Protein AF-A0A0P0W5N5-F1 (afdb_monomer_lite)

Foldseek 3Di:
DFDADPVRHGDDDDFDLVQWADPPDPDPQFQTDGPNDTDGDDPVPDPDPVVVVSNRPPDPCPVVPPPD

Organism: Oryza sativa subsp. japonica (NCBI:txid39947)

Structure (mmCIF, N/CA/C/O backbone):
data_AF-A0A0P0W5N5-F1
#
_entry.id   AF-A0A0P0W5N5-F1
#
loop_
_atom_site.group_PDB
_atom_site.id
_atom_site.type_symbol
_atom_site.label_atom_id
_atom_site.label_alt_id
_atom_site.label_comp_id
_atom_site.label_asym_id
_atom_site.label_entity_id
_atom_site.label_seq_id
_atom_site.pdbx_PDB_ins_code
_atom_site.Cartn_x
_atom_site.Cartn_y
_atom_site.Cartn_z
_atom_site.occupancy
_atom_site.B_iso_or_equiv
_atom_site.auth_seq_id
_atom_site.auth_comp_id
_atom_site.auth_asym_id
_atom_site.auth_atom_id
_atom_site.pdbx_PDB_model_num
ATOM 1 N N . ALA A 1 1 ? 6.445 9.625 0.842 1.00 51.97 1 ALA A N 1
ATOM 2 C CA . ALA A 1 1 ? 5.641 10.768 1.318 1.00 51.97 1 ALA A CA 1
ATOM 3 C C . ALA A 1 1 ? 4.734 10.280 2.435 1.00 51.97 1 ALA A C 1
ATOM 5 O O . ALA A 1 1 ? 4.036 9.290 2.244 1.00 51.97 1 ALA A O 1
ATOM 6 N N . GLU A 1 2 ? 4.809 10.910 3.600 1.00 60.19 2 GLU A N 1
ATOM 7 C CA . GLU A 1 2 ? 3.972 10.593 4.758 1.00 60.19 2 GLU A CA 1
ATOM 8 C C . GLU A 1 2 ? 2.606 11.268 4.582 1.00 60.19 2 GLU A C 1
ATOM 10 O O . GLU A 1 2 ? 2.535 12.458 4.273 1.00 60.19 2 GLU A O 1
ATOM 15 N N . ILE A 1 3 ? 1.518 10.500 4.686 1.00 74.56 3 ILE A N 1
ATOM 16 C CA . ILE A 1 3 ? 0.157 11.038 4.563 1.00 74.56 3 ILE A CA 1
ATOM 17 C C . ILE A 1 3 ? -0.240 11.584 5.934 1.00 74.56 3 ILE A C 1
ATOM 19 O O . ILE A 1 3 ? -0.213 10.853 6.920 1.00 74.56 3 ILE A O 1
ATOM 23 N N . MET A 1 4 ? -0.622 12.856 5.989 1.00 79.56 4 MET A N 1
ATOM 24 C CA . MET A 1 4 ? -1.037 13.544 7.215 1.00 79.56 4 MET A CA 1
ATOM 25 C C . MET A 1 4 ? -2.564 13.668 7.278 1.00 79.56 4 MET A C 1
ATOM 27 O O . MET A 1 4 ? -3.232 13.812 6.251 1.00 79.56 4 MET A O 1
ATOM 31 N N . SER A 1 5 ? -3.126 13.610 8.484 1.00 79.88 5 SER A N 1
ATOM 32 C CA . SER A 1 5 ? -4.524 13.949 8.750 1.00 79.88 5 SER A CA 1
ATOM 33 C C . SER A 1 5 ? -4.741 15.463 8.718 1.00 79.88 5 SER A C 1
ATOM 35 O O . SER A 1 5 ? -3.792 16.244 8.767 1.00 79.88 5 SER A O 1
ATOM 37 N N . TRP A 1 6 ? -6.008 15.891 8.703 1.00 80.94 6 TRP A N 1
ATOM 38 C CA . TRP A 1 6 ? -6.374 17.306 8.855 1.00 80.94 6 TRP A CA 1
ATOM 39 C C . TRP A 1 6 ? -5.846 17.934 10.153 1.00 80.94 6 TRP A C 1
ATOM 41 O O . TRP A 1 6 ? -5.604 19.134 10.191 1.00 80.94 6 TRP A O 1
ATOM 51 N N . LEU A 1 7 ? -5.631 17.127 11.19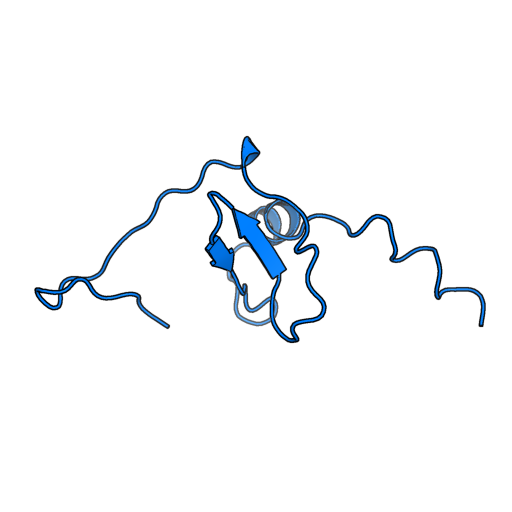7 1.00 92.00 7 LEU A N 1
ATOM 52 C CA . LEU A 1 7 ? -5.047 17.556 12.470 1.00 92.00 7 LEU A CA 1
ATOM 53 C C . LEU A 1 7 ? -3.519 17.369 12.509 1.00 92.00 7 LEU A C 1
ATOM 55 O O . LEU A 1 7 ? -2.944 17.280 13.589 1.00 92.00 7 LEU A O 1
ATOM 59 N N . ALA A 1 8 ? -2.864 17.279 11.346 1.00 86.12 8 ALA A N 1
ATOM 60 C CA . ALA A 1 8 ? -1.417 17.100 11.207 1.00 86.12 8 ALA A CA 1
ATOM 61 C C . ALA A 1 8 ? -0.858 15.863 11.939 1.00 86.12 8 ALA A C 1
ATOM 63 O O . ALA A 1 8 ? 0.282 15.860 12.397 1.00 86.12 8 ALA A O 1
ATOM 64 N N . THR A 1 9 ? -1.654 14.795 12.043 1.00 86.44 9 THR A N 1
ATOM 65 C CA . THR A 1 9 ? -1.188 13.510 12.581 1.00 86.44 9 THR A CA 1
ATOM 66 C C . THR A 1 9 ? -0.844 12.537 11.453 1.00 86.44 9 THR A C 1
ATOM 68 O O . THR A 1 9 ? -1.591 12.474 10.472 1.00 86.44 9 THR A O 1
ATOM 71 N N . PRO A 1 10 ? 0.235 11.743 11.569 1.00 84.19 10 PRO A N 1
ATOM 72 C CA . PRO A 1 10 ? 0.533 10.693 10.603 1.00 84.19 10 PRO A CA 1
ATOM 73 C C . PRO A 1 10 ? -0.631 9.707 10.475 1.00 84.19 10 PRO A C 1
ATOM 75 O O . PRO A 1 10 ? -1.109 9.153 11.468 1.00 84.19 10 PRO A O 1
ATOM 78 N N . LEU A 1 11 ? -1.097 9.477 9.248 1.00 79.06 11 LEU A N 1
ATOM 79 C CA . LEU A 1 11 ? -2.148 8.509 8.954 1.00 79.06 11 LEU A CA 1
ATOM 80 C C . LEU A 1 11 ? -1.535 7.184 8.522 1.00 79.06 11 LEU A C 1
ATOM 82 O O . LEU A 1 11 ? -0.999 7.050 7.421 1.00 79.06 11 LEU A O 1
ATOM 86 N N . THR A 1 12 ? -1.704 6.168 9.361 1.00 83.12 12 THR A N 1
ATOM 87 C CA . THR A 1 12 ? -1.461 4.781 8.977 1.00 83.12 12 THR A CA 1
ATOM 88 C C . THR A 1 12 ? -2.716 4.223 8.309 1.00 83.12 12 THR A C 1
ATOM 90 O O . THR A 1 12 ? -3.814 4.256 8.862 1.00 83.12 12 THR A O 1
ATOM 93 N N . ARG A 1 13 ? -2.575 3.730 7.075 1.00 78.62 13 ARG A N 1
ATOM 94 C CA . ARG A 1 13 ? -3.654 3.031 6.367 1.00 78.62 13 ARG A CA 1
ATOM 95 C C . ARG A 1 13 ? -3.297 1.563 6.241 1.00 78.62 13 ARG A C 1
ATOM 97 O O . ARG A 1 13 ? -2.247 1.224 5.700 1.00 78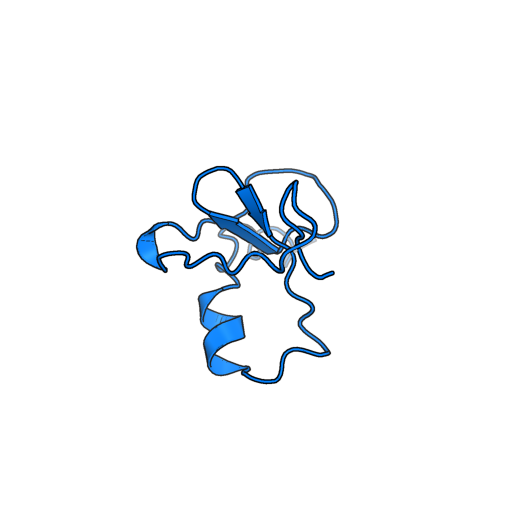.62 13 ARG A O 1
ATOM 104 N N . THR A 1 14 ? -4.193 0.708 6.711 1.00 85.12 14 THR A N 1
ATOM 105 C CA . THR A 1 14 ? -4.081 -0.738 6.538 1.00 85.12 14 THR A CA 1
ATOM 106 C C . THR A 1 14 ? -4.906 -1.139 5.332 1.00 85.12 14 THR A C 1
ATOM 108 O O . THR A 1 14 ? -6.107 -0.906 5.306 1.00 85.12 14 THR A O 1
ATOM 111 N N . ILE A 1 15 ? -4.259 -1.750 4.347 1.00 84.00 15 ILE A N 1
ATOM 112 C CA . ILE A 1 15 ? -4.894 -2.209 3.112 1.00 84.00 15 ILE A CA 1
ATOM 113 C C . ILE A 1 15 ? -4.886 -3.732 3.124 1.00 84.00 15 ILE A C 1
ATOM 115 O O . ILE A 1 15 ? -3.861 -4.351 3.429 1.00 84.00 15 ILE A O 1
ATOM 119 N N . LYS A 1 16 ? -6.010 -4.356 2.770 1.00 85.69 16 LYS A N 1
ATOM 120 C CA . LYS A 1 16 ? -6.051 -5.809 2.597 1.00 85.69 16 LYS A CA 1
ATOM 121 C C . LYS A 1 16 ? -5.446 -6.186 1.250 1.00 85.69 16 LYS A C 1
ATOM 123 O O . LYS A 1 16 ? -5.761 -5.599 0.222 1.00 85.69 16 LYS A O 1
ATOM 128 N N . PHE A 1 17 ? -4.640 -7.245 1.231 1.00 83.25 17 PHE A N 1
ATOM 129 C CA . PHE A 1 17 ? -4.053 -7.752 -0.015 1.00 83.25 17 PHE A CA 1
ATOM 130 C C . PHE A 1 17 ? -5.095 -8.195 -1.051 1.00 83.25 17 PHE A C 1
ATOM 132 O O . PHE A 1 17 ? -4.806 -8.163 -2.238 1.00 83.25 17 PHE A O 1
ATOM 139 N N . ALA A 1 18 ? -6.298 -8.588 -0.621 1.00 84.25 18 ALA A N 1
ATOM 140 C CA . ALA A 1 18 ? -7.385 -8.970 -1.525 1.00 84.25 18 ALA A CA 1
ATOM 141 C C . ALA A 1 18 ? -7.894 -7.795 -2.383 1.00 84.25 18 ALA A C 1
ATOM 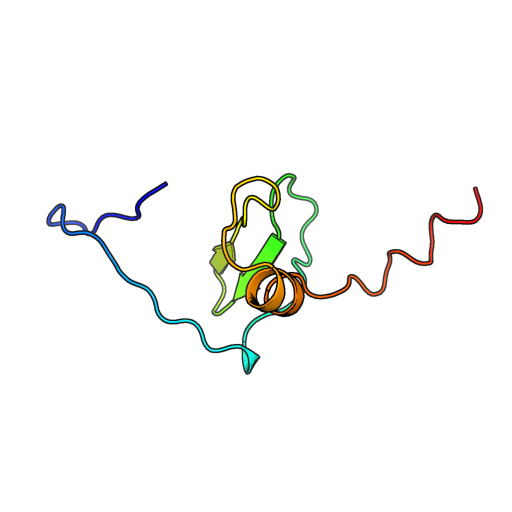143 O O . ALA A 1 18 ? -8.447 -8.011 -3.460 1.00 84.25 18 ALA A O 1
ATOM 144 N N . ASP A 1 19 ? -7.681 -6.563 -1.917 1.00 83.25 19 ASP A N 1
ATOM 145 C CA . ASP A 1 19 ? -8.124 -5.346 -2.595 1.00 83.25 19 ASP A CA 1
ATOM 146 C C . ASP A 1 19 ? -7.043 -4.755 -3.509 1.00 83.25 19 ASP A C 1
ATOM 148 O O . ASP A 1 19 ? -7.325 -3.823 -4.263 1.00 83.25 19 ASP A O 1
ATOM 152 N N . VAL A 1 20 ? -5.821 -5.300 -3.475 1.00 85.00 20 VAL A N 1
ATOM 153 C CA . VAL A 1 20 ? -4.713 -4.894 -4.347 1.00 85.00 20 VAL A CA 1
ATOM 154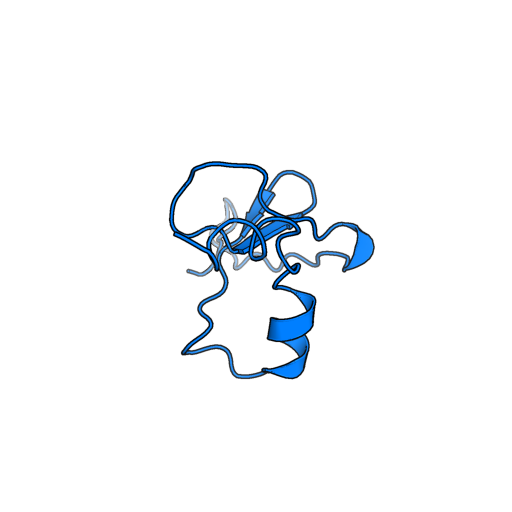 C C . VAL A 1 20 ? -4.989 -5.384 -5.765 1.00 85.00 20 VAL A C 1
ATOM 156 O O . VAL A 1 20 ? -5.031 -6.584 -6.034 1.00 85.00 20 VAL A O 1
ATOM 159 N N . ARG A 1 21 ? -5.158 -4.441 -6.690 1.00 84.31 21 ARG A N 1
ATOM 160 C CA . ARG A 1 21 ? -5.395 -4.704 -8.112 1.00 84.31 21 ARG A CA 1
ATOM 161 C C . ARG A 1 21 ? -4.413 -3.937 -8.995 1.00 84.31 21 ARG A C 1
ATOM 163 O O . ARG A 1 21 ? -3.901 -2.895 -8.569 1.00 84.31 21 ARG A O 1
ATOM 170 N N . PRO A 1 22 ? -4.162 -4.416 -10.228 1.00 81.56 22 PRO A N 1
ATOM 171 C CA . PRO A 1 22 ? -3.404 -3.659 -11.211 1.00 81.56 22 PRO A CA 1
ATOM 172 C C . PRO A 1 22 ? -3.994 -2.256 -11.407 1.00 81.56 22 PRO A C 1
ATOM 174 O O . PRO A 1 22 ? -5.220 -2.094 -11.401 1.00 81.56 22 PRO A O 1
ATOM 177 N N . PRO A 1 23 ? -3.153 -1.229 -11.580 1.00 76.94 23 PRO A N 1
ATOM 178 C CA . PRO A 1 23 ? -3.627 0.100 -11.901 1.00 76.94 23 PRO A CA 1
ATOM 179 C C . PRO A 1 23 ? -4.083 0.122 -13.364 1.00 76.94 23 PRO A C 1
ATOM 181 O O . PRO A 1 23 ? -3.279 0.173 -14.286 1.00 76.94 23 PRO A O 1
ATOM 184 N N . GLU A 1 24 ? -5.393 0.083 -13.588 1.00 73.94 24 GLU A N 1
ATOM 185 C CA . GLU A 1 24 ? -6.018 0.227 -14.914 1.00 73.94 24 GLU A CA 1
ATOM 186 C C . GLU A 1 24 ? -6.024 1.703 -15.357 1.00 73.94 24 GLU A C 1
ATOM 188 O O . GLU A 1 24 ? -7.058 2.285 -15.684 1.00 73.94 24 GLU A O 1
ATOM 193 N N . THR A 1 25 ? -4.875 2.370 -15.273 1.00 72.69 25 THR A N 1
ATOM 194 C CA . THR A 1 25 ? -4.738 3.788 -15.604 1.00 72.69 25 THR A CA 1
ATOM 195 C C . THR A 1 25 ? -3.435 4.035 -16.348 1.00 72.69 25 THR A C 1
ATOM 197 O O . THR A 1 25 ? -2.418 3.424 -16.047 1.00 72.69 25 THR A O 1
ATOM 200 N N . ASN A 1 26 ? -3.456 4.966 -17.302 1.00 69.81 26 ASN A N 1
ATOM 201 C CA . ASN A 1 26 ? -2.286 5.344 -18.099 1.00 69.81 26 ASN A CA 1
ATOM 202 C C . ASN A 1 26 ? -1.387 6.374 -17.378 1.00 69.81 26 ASN A C 1
ATOM 204 O O . ASN A 1 26 ? -0.660 7.137 -18.010 1.00 69.81 26 ASN A O 1
ATOM 208 N N . ARG A 1 27 ? -1.510 6.476 -16.046 1.00 69.50 27 ARG A N 1
ATOM 209 C CA . ARG A 1 27 ? -0.763 7.439 -15.233 1.00 69.50 27 ARG A CA 1
ATOM 210 C C . ARG A 1 27 ? 0.640 6.897 -14.950 1.00 69.50 27 ARG A C 1
ATOM 212 O O . ARG A 1 27 ? 0.749 5.774 -14.456 1.00 69.50 27 ARG A O 1
ATOM 219 N N . PRO A 1 28 ? 1.699 7.685 -15.194 1.00 69.62 28 PRO A N 1
ATOM 220 C CA . PRO A 1 28 ? 3.043 7.292 -14.801 1.00 69.62 28 PRO A CA 1
ATOM 221 C C . PRO A 1 28 ? 3.144 7.253 -13.266 1.00 69.62 28 PRO A C 1
ATOM 223 O O . PRO A 1 28 ? 2.471 8.019 -12.575 1.00 69.62 28 PRO A O 1
ATOM 226 N N . PHE A 1 29 ? 3.989 6.363 -12.740 1.00 73.81 29 PH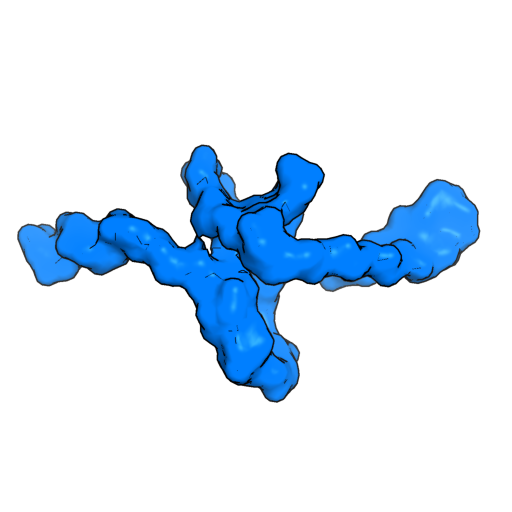E A N 1
ATOM 227 C CA . PHE A 1 29 ? 4.289 6.215 -11.304 1.00 73.81 29 PHE A CA 1
ATOM 228 C C . PHE A 1 29 ? 3.153 5.666 -10.423 1.00 73.81 29 PHE A C 1
ATOM 230 O O . PHE A 1 29 ? 3.046 6.023 -9.254 1.00 73.81 29 PHE A O 1
ATOM 237 N N . VAL A 1 30 ? 2.317 4.763 -10.940 1.00 80.38 30 VAL A N 1
ATOM 238 C CA . VAL A 1 30 ? 1.361 4.002 -10.119 1.00 80.38 30 VAL A CA 1
ATOM 239 C C . VAL A 1 30 ? 1.741 2.526 -10.126 1.00 80.38 30 VAL A C 1
ATOM 241 O O . VAL A 1 30 ? 1.889 1.933 -11.189 1.00 80.38 30 VAL A O 1
ATOM 244 N N . THR A 1 31 ? 1.868 1.926 -8.943 1.00 81.88 31 THR A N 1
ATOM 245 C CA . THR A 1 31 ? 2.204 0.503 -8.779 1.00 81.88 31 THR A CA 1
ATOM 246 C C . THR A 1 31 ? 0.949 -0.357 -8.663 1.00 81.88 31 THR A C 1
ATOM 248 O O . THR A 1 31 ? 0.841 -1.388 -9.319 1.00 81.88 31 THR A O 1
ATOM 251 N N . PHE A 1 32 ? -0.016 0.052 -7.836 1.00 85.94 32 PHE A N 1
ATOM 252 C CA . PHE A 1 32 ? -1.261 -0.692 -7.640 1.00 85.94 32 PHE A CA 1
ATOM 253 C C . PHE A 1 32 ? -2.416 0.213 -7.219 1.00 85.94 32 PHE A C 1
ATOM 255 O O . PHE A 1 32 ? -2.229 1.349 -6.772 1.00 85.94 32 PHE A O 1
ATOM 262 N N . ARG A 1 33 ? -3.632 -0.311 -7.352 1.00 85.38 33 ARG A N 1
ATOM 263 C CA . ARG A 1 33 ? -4.860 0.303 -6.852 1.00 85.38 33 ARG A CA 1
ATOM 264 C C . ARG A 1 33 ? -5.414 -0.544 -5.715 1.00 85.38 33 ARG A C 1
ATOM 266 O O . ARG A 1 33 ? -5.482 -1.760 -5.853 1.00 85.38 33 ARG A O 1
ATOM 273 N N . ALA A 1 34 ? -5.838 0.085 -4.626 1.00 88.00 34 ALA A N 1
ATOM 274 C CA . ALA A 1 34 ? -6.551 -0.596 -3.550 1.00 88.00 34 ALA A CA 1
ATOM 275 C C . ALA A 1 34 ? -7.579 0.331 -2.906 1.00 88.00 34 ALA A C 1
ATOM 277 O O . ALA A 1 34 ? -7.331 1.528 -2.772 1.00 88.00 34 ALA A O 1
ATOM 278 N N . GLU A 1 35 ? -8.752 -0.206 -2.559 1.00 84.06 35 GLU A N 1
ATOM 279 C CA . GLU A 1 35 ? -9.865 0.560 -1.965 1.00 84.06 35 GLU A CA 1
ATOM 280 C C . GLU A 1 35 ? -10.177 1.873 -2.719 1.00 84.06 35 GLU A C 1
ATOM 282 O O . GLU A 1 35 ? -10.449 2.916 -2.133 1.00 84.06 35 GLU A O 1
ATOM 287 N N . GLY A 1 36 ? -10.059 1.857 -4.052 1.00 81.75 36 GLY A N 1
ATOM 288 C CA . GLY A 1 36 ? -10.282 3.038 -4.894 1.00 81.75 36 GLY A CA 1
ATOM 289 C C . GLY A 1 36 ? -9.135 4.059 -4.938 1.00 81.75 36 GLY A C 1
ATOM 290 O O . GLY A 1 36 ? -9.194 4.965 -5.765 1.00 81.75 36 GLY A O 1
ATOM 291 N N . ASN A 1 37 ? -8.082 3.887 -4.138 1.00 85.19 37 ASN A N 1
ATOM 292 C CA . ASN A 1 37 ? -6.896 4.743 -4.103 1.00 85.19 37 ASN A CA 1
ATOM 293 C C . ASN A 1 37 ? -5.761 4.171 -4.967 1.00 85.19 37 ASN A C 1
ATOM 295 O O . ASN A 1 37 ? -5.676 2.960 -5.177 1.00 85.19 37 ASN A O 1
ATOM 299 N N . PHE A 1 38 ? -4.874 5.046 -5.442 1.00 85.50 38 PHE A N 1
ATOM 300 C CA . PHE A 1 38 ? -3.689 4.680 -6.218 1.00 85.50 38 PHE A CA 1
ATOM 301 C C . PHE A 1 38 ? -2.437 4.820 -5.363 1.00 85.50 38 PHE A C 1
ATOM 303 O O . PHE A 1 38 ? -2.252 5.837 -4.693 1.00 85.50 38 PHE A O 1
ATOM 310 N N . TYR A 1 39 ? -1.581 3.807 -5.415 1.00 83.56 39 TYR A N 1
ATOM 311 C CA . TYR A 1 39 ? -0.375 3.732 -4.608 1.00 83.56 39 TYR A CA 1
ATOM 312 C C . TYR A 1 39 ? 0.850 3.586 -5.495 1.00 83.56 39 TYR A C 1
ATOM 314 O O . TYR A 1 39 ? 0.845 2.842 -6.479 1.00 83.56 39 TYR A O 1
ATOM 322 N N . PHE A 1 40 ? 1.905 4.288 -5.102 1.00 84.62 40 PHE A N 1
ATOM 323 C CA . PHE A 1 40 ? 3.244 4.135 -5.640 1.00 84.62 40 PHE A CA 1
ATOM 324 C C . PHE A 1 40 ? 4.124 3.487 -4.578 1.00 84.62 40 PHE A C 1
ATOM 326 O O . PHE A 1 40 ? 4.137 3.930 -3.426 1.00 84.62 40 PHE A O 1
ATOM 333 N N . VAL A 1 41 ? 4.853 2.450 -4.972 1.00 81.94 41 VAL A N 1
ATOM 334 C CA . VAL A 1 41 ? 5.899 1.839 -4.158 1.00 81.94 41 VAL A CA 1
ATOM 335 C C . VAL A 1 41 ? 7.215 2.030 -4.885 1.00 81.94 41 VAL A C 1
ATOM 337 O O . VAL A 1 41 ? 7.375 1.589 -6.020 1.00 81.94 41 VAL A O 1
ATOM 340 N N . ASP A 1 42 ? 8.155 2.677 -4.208 1.00 80.50 42 ASP A N 1
ATOM 341 C CA . ASP A 1 42 ? 9.527 2.797 -4.673 1.00 80.50 42 ASP A CA 1
ATOM 342 C C . ASP A 1 42 ? 10.222 1.439 -4.534 1.00 80.50 42 ASP A C 1
ATOM 344 O O . ASP A 1 42 ? 10.546 1.012 -3.428 1.00 80.50 42 ASP A O 1
ATOM 348 N N . ALA A 1 43 ? 10.415 0.743 -5.653 1.00 79.56 43 ALA A N 1
ATOM 349 C CA . ALA A 1 43 ? 11.030 -0.579 -5.673 1.00 79.56 43 ALA A CA 1
ATOM 350 C C . ALA A 1 43 ? 12.521 -0.569 -5.287 1.00 79.56 43 ALA A C 1
ATOM 352 O O . ALA A 1 43 ? 13.036 -1.611 -4.874 1.00 79.56 43 ALA A O 1
ATOM 353 N N . GLU A 1 44 ? 13.206 0.571 -5.408 1.00 78.50 44 GLU A N 1
ATOM 354 C CA . GLU A 1 44 ? 14.645 0.694 -5.152 1.00 78.50 44 GLU A CA 1
ATOM 355 C C . GLU A 1 44 ? 14.933 0.823 -3.654 1.00 78.50 44 GLU A C 1
ATOM 357 O O . GLU A 1 44 ? 15.857 0.191 -3.139 1.00 78.50 44 GLU A O 1
ATOM 362 N N . HIS A 1 45 ? 14.093 1.571 -2.935 1.00 79.31 45 HIS A N 1
ATOM 363 C CA . HIS A 1 45 ? 14.272 1.837 -1.505 1.00 79.31 45 HIS A CA 1
ATOM 364 C C . HIS A 1 45 ? 13.387 0.971 -0.595 1.00 79.31 45 HIS A C 1
ATOM 366 O O . HIS A 1 45 ? 13.403 1.146 0.627 1.00 79.31 45 HIS A O 1
ATOM 372 N N . PHE A 1 46 ? 12.606 0.030 -1.144 1.00 79.50 46 PHE A N 1
ATOM 373 C CA . PHE A 1 46 ? 11.718 -0.801 -0.331 1.00 79.50 46 PHE A CA 1
ATOM 374 C C . PHE A 1 46 ? 12.487 -1.910 0.411 1.00 79.50 46 PHE A C 1
ATOM 376 O O . PHE A 1 46 ? 13.005 -2.837 -0.218 1.00 79.50 46 PHE A O 1
ATOM 383 N N . PRO A 1 47 ? 12.514 -1.902 1.756 1.00 80.31 47 PRO A N 1
ATOM 384 C CA . PRO A 1 47 ? 13.346 -2.826 2.527 1.00 80.31 47 PRO A CA 1
ATOM 385 C C . PRO A 1 47 ? 12.879 -4.289 2.431 1.00 80.31 47 PRO A C 1
ATOM 387 O O . PRO A 1 47 ? 13.679 -5.207 2.597 1.00 80.31 47 PRO A O 1
ATOM 390 N N . ASN A 1 48 ? 11.591 -4.536 2.152 1.00 85.88 48 ASN A N 1
ATOM 391 C CA . ASN A 1 48 ? 11.009 -5.880 2.139 1.00 85.88 48 ASN A CA 1
ATOM 392 C C . ASN A 1 48 ? 10.622 -6.343 0.724 1.00 85.88 48 ASN A C 1
ATOM 394 O O . ASN A 1 48 ? 9.487 -6.168 0.275 1.00 85.88 48 ASN A O 1
ATOM 398 N N . LYS A 1 49 ? 11.548 -7.026 0.045 1.00 82.19 49 LYS A N 1
ATOM 399 C CA . LYS A 1 49 ? 11.345 -7.542 -1.322 1.00 82.19 49 LYS A CA 1
ATOM 400 C C . LYS A 1 49 ? 10.189 -8.545 -1.447 1.00 82.19 49 LYS A C 1
ATOM 402 O O . LYS A 1 49 ? 9.506 -8.564 -2.467 1.00 82.19 49 LYS A O 1
ATOM 407 N N . ALA A 1 50 ? 9.938 -9.357 -0.418 1.00 83.19 50 ALA A N 1
ATOM 408 C CA . ALA A 1 50 ? 8.841 -10.327 -0.436 1.00 83.19 50 ALA A CA 1
ATOM 409 C C . ALA A 1 50 ? 7.473 -9.628 -0.422 1.00 83.19 50 ALA A C 1
ATOM 411 O O . ALA A 1 50 ? 6.547 -10.035 -1.124 1.00 83.19 50 ALA A O 1
ATOM 412 N N . LEU A 1 51 ? 7.357 -8.544 0.344 1.00 81.81 51 LEU A N 1
ATOM 413 C CA . LEU A 1 51 ? 6.154 -7.722 0.379 1.00 81.81 51 LEU A CA 1
ATOM 414 C C . LEU A 1 51 ? 5.995 -6.902 -0.912 1.00 81.81 51 LEU A C 1
ATOM 416 O O . LEU A 1 51 ? 4.885 -6.822 -1.434 1.00 81.81 51 LEU A O 1
ATOM 420 N N . LEU A 1 52 ? 7.090 -6.386 -1.483 1.00 84.00 52 LEU A N 1
ATOM 421 C CA . LEU A 1 52 ? 7.078 -5.702 -2.783 1.00 84.00 52 LEU A CA 1
ATOM 422 C C . LEU A 1 52 ? 6.499 -6.591 -3.893 1.00 84.00 52 LEU A C 1
ATOM 424 O O . LEU A 1 52 ? 5.635 -6.149 -4.649 1.00 84.00 52 LEU A O 1
ATOM 428 N N . ALA A 1 53 ? 6.911 -7.861 -3.950 1.00 82.50 53 ALA A N 1
ATOM 429 C CA . ALA A 1 53 ? 6.405 -8.822 -4.931 1.00 82.50 53 ALA A CA 1
ATOM 430 C C . ALA A 1 53 ? 4.895 -9.090 -4.792 1.00 82.50 53 ALA A C 1
ATOM 432 O O . ALA A 1 53 ? 4.231 -9.402 -5.777 1.00 82.50 53 ALA A O 1
ATOM 433 N N . ARG A 1 54 ? 4.338 -8.956 -3.581 1.00 81.38 54 ARG A N 1
ATOM 434 C CA . ARG A 1 54 ? 2.892 -9.088 -3.335 1.00 81.38 54 ARG A CA 1
ATOM 435 C C . ARG A 1 54 ? 2.109 -7.819 -3.667 1.00 81.38 54 ARG A C 1
ATOM 437 O O . ARG A 1 54 ? 0.939 -7.917 -4.016 1.00 81.38 54 ARG A O 1
ATOM 444 N N . LEU A 1 55 ? 2.735 -6.652 -3.522 1.00 80.88 55 LEU A N 1
ATOM 445 C CA . LEU A 1 55 ? 2.139 -5.342 -3.808 1.00 80.88 55 LEU A CA 1
ATOM 446 C C . LEU A 1 55 ? 2.268 -4.925 -5.271 1.00 80.88 55 LEU A C 1
ATOM 448 O O . LEU A 1 55 ? 1.590 -3.996 -5.690 1.00 80.88 55 LEU A O 1
ATOM 452 N N . THR A 1 56 ? 3.133 -5.592 -6.030 1.00 79.50 56 THR A N 1
ATOM 453 C CA . THR A 1 56 ? 3.295 -5.380 -7.467 1.00 79.50 56 THR A CA 1
ATOM 454 C C . THR A 1 56 ? 2.460 -6.432 -8.192 1.00 79.50 56 THR A C 1
ATOM 456 O O . THR A 1 56 ? 2.959 -7.528 -8.464 1.00 79.50 56 THR A O 1
ATOM 459 N N . PRO A 1 57 ? 1.165 -6.174 -8.455 1.00 69.94 57 PRO A N 1
ATOM 460 C CA . PRO A 1 57 ? 0.358 -7.101 -9.223 1.00 69.94 57 PRO A CA 1
ATOM 461 C C . PRO A 1 57 ? 0.992 -7.244 -10.607 1.00 69.94 57 PRO A C 1
ATOM 463 O O . PRO A 1 57 ? 1.236 -6.255 -11.295 1.00 69.94 57 PRO A O 1
ATOM 466 N N . LYS A 1 58 ? 1.287 -8.480 -11.014 1.00 66.94 58 LYS A N 1
ATOM 467 C CA . LYS A 1 58 ? 1.819 -8.747 -12.352 1.00 66.94 58 LYS A CA 1
ATOM 468 C C . LYS A 1 58 ? 0.795 -8.255 -13.368 1.00 66.94 58 LYS A C 1
ATOM 470 O O . LYS A 1 58 ? -0.329 -8.758 -13.400 1.00 66.94 58 LYS A O 1
ATOM 475 N N . HIS A 1 59 ? 1.165 -7.258 -14.166 1.00 57.12 59 HIS A N 1
ATOM 476 C CA . HIS A 1 59 ? 0.315 -6.802 -15.252 1.00 57.12 59 HIS A CA 1
ATOM 477 C C . HIS A 1 59 ? 0.070 -7.985 -16.201 1.00 57.12 59 HIS A C 1
ATOM 479 O O . HIS A 1 59 ? 1.036 -8.584 -16.675 1.00 57.12 59 HIS A O 1
ATOM 485 N N . PRO A 1 60 ? -1.188 -8.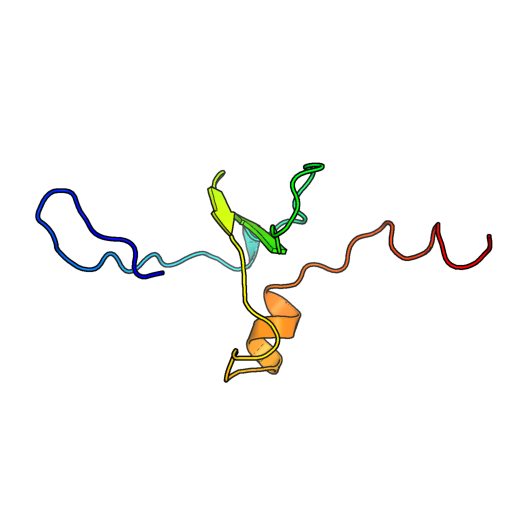310 -16.550 1.00 54.00 60 PRO A N 1
ATOM 486 C CA . PRO A 1 60 ? -1.463 -9.310 -17.581 1.00 54.00 60 PRO A CA 1
ATOM 487 C C . PRO A 1 60 ? -0.915 -8.910 -18.970 1.00 54.00 60 PRO A C 1
ATOM 489 O O . PRO A 1 60 ? -0.827 -9.752 -19.855 1.00 54.00 60 PRO A O 1
ATOM 492 N N . ASN A 1 61 ? -0.487 -7.651 -19.152 1.00 51.53 61 ASN A N 1
ATOM 493 C CA . ASN A 1 61 ? -0.053 -7.085 -20.434 1.00 51.53 61 ASN A CA 1
ATOM 494 C C . ASN A 1 61 ? 1.467 -7.026 -20.663 1.00 51.53 61 ASN A C 1
ATOM 496 O O . ASN A 1 61 ? 1.893 -6.594 -21.732 1.00 51.53 61 ASN A O 1
ATOM 500 N N . GLU A 1 62 ? 2.307 -7.497 -19.738 1.00 48.19 62 GLU A N 1
ATOM 501 C CA . GLU A 1 62 ? 3.767 -7.512 -19.970 1.00 48.19 62 GLU A CA 1
ATOM 502 C C . GLU A 1 62 ? 4.207 -8.557 -21.022 1.00 48.19 62 GLU A C 1
ATOM 504 O O . GLU A 1 62 ? 5.356 -8.581 -21.453 1.00 48.19 62 GLU A O 1
ATOM 509 N N . SER A 1 63 ? 3.282 -9.407 -21.484 1.00 49.28 63 SER A N 1
ATOM 510 C CA . SER A 1 63 ? 3.536 -10.377 -22.561 1.00 49.28 63 SER A CA 1
ATOM 511 C C . SER A 1 63 ? 3.305 -9.818 -23.972 1.00 49.28 63 SER A C 1
ATOM 513 O O . SER A 1 63 ? 3.711 -10.458 -24.939 1.00 49.28 63 SER A O 1
ATOM 515 N N . ALA A 1 64 ? 2.691 -8.637 -24.122 1.00 46.66 64 ALA A N 1
ATOM 516 C CA . ALA A 1 64 ? 2.353 -8.088 -25.442 1.00 46.66 64 ALA A CA 1
ATOM 517 C C . ALA A 1 64 ? 3.507 -7.324 -26.121 1.00 46.66 64 ALA A C 1
ATOM 519 O O . ALA A 1 64 ? 3.498 -7.171 -27.336 1.00 46.66 64 ALA A O 1
ATOM 520 N N . PHE A 1 65 ? 4.522 -6.885 -25.366 1.00 48.12 65 PHE A N 1
ATOM 521 C CA . PHE A 1 65 ? 5.624 -6.060 -25.889 1.00 48.12 65 PHE A CA 1
ATOM 522 C C . PHE A 1 65 ? 6.963 -6.797 -26.013 1.00 48.12 65 PHE A C 1
ATOM 524 O O . PHE A 1 65 ? 7.987 -6.178 -26.272 1.00 48.12 65 PHE A O 1
ATOM 531 N N . LYS A 1 66 ? 6.979 -8.126 -25.857 1.00 45.81 66 LYS A N 1
ATOM 532 C CA . LYS A 1 66 ? 8.198 -8.932 -26.047 1.00 45.81 66 LYS A CA 1
ATOM 533 C C . LYS A 1 66 ? 8.494 -9.307 -27.504 1.00 45.81 66 LYS A C 1
ATOM 535 O O . LYS A 1 66 ? 9.479 -9.993 -27.741 1.00 45.81 66 LYS A O 1
ATOM 540 N N . ASN A 1 67 ? 7.661 -8.883 -28.457 1.00 46.59 67 ASN A N 1
ATOM 541 C CA . ASN A 1 67 ? 7.778 -9.262 -29.870 1.00 46.59 67 ASN A CA 1
ATOM 542 C C . ASN A 1 67 ? 7.589 -8.081 -30.842 1.00 46.59 67 ASN A C 1
ATOM 544 O O . ASN A 1 67 ? 6.978 -8.269 -31.893 1.00 46.59 67 ASN A O 1
ATOM 548 N N . LEU A 1 68 ? 8.075 -6.882 -30.504 1.00 45.50 68 LEU A N 1
ATOM 549 C CA . LEU A 1 68 ? 8.236 -5.811 -31.495 1.00 45.50 68 LEU A CA 1
ATOM 550 C C . LEU A 1 68 ? 9.717 -5.516 -31.723 1.00 45.50 68 LEU A C 1
ATOM 552 O O . LEU A 1 68 ? 10.422 -5.332 -30.706 1.00 45.50 68 LEU A O 1
#

Secondary structure (DSSP, 8-state):
-PPBPTTS-B------GGG-B---S--TT--EEETTEEE---TTT-S-HHHHHHHSPPPTTTTSSTT-

Sequence (68 aa):
AEIMSWLATPLTRTIKFADVRPPETNRPFVTFRAEGNFYFVDAEHFPNKALLARLTPKHPNESAFKNL

InterPro domains:
  IPR009724 TMEM70 family [PTHR13281] (1-67)

Radius of gyration: 14.27 Å; chains: 1; bounding box: 25×28×44 Å

pLDDT: mean 75.53, std 12.66, range [45.5, 92.0]